Protein AF-A0A095ZCX9-F1 (afdb_monomer_lite)

Radius of gyration: 14.46 Å; chains: 1; bounding box: 47×21×28 Å

Sequence (77 aa):
MKILVEKFEESDETHQSLAEKVGFSRPAITKTFAGNRATTLSELDKIANALGLKLSAVVAEAEYSLRKTPARREENG

pLDDT: mean 90.42, std 12.08, range [49.81, 98.19]

Structure (mmCIF, N/CA/C/O backbone):
data_AF-A0A095ZCX9-F1
#
_entry.id   AF-A0A095ZCX9-F1
#
loop_
_atom_site.group_PDB
_atom_site.id
_atom_site.type_symbol
_atom_site.label_atom_id
_atom_site.label_alt_id
_atom_site.label_comp_id
_atom_site.label_asym_id
_atom_site.label_entity_id
_atom_site.label_seq_id
_atom_site.pdbx_PDB_ins_code
_atom_site.Cartn_x
_atom_site.Cartn_y
_atom_site.Cartn_z
_atom_site.occupancy
_atom_site.B_iso_or_equiv
_atom_site.auth_seq_id
_atom_site.auth_comp_id
_atom_site.auth_asym_id
_atom_site.auth_atom_id
_atom_site.pdbx_PDB_model_num
ATOM 1 N N . MET A 1 1 ? 7.508 3.956 -5.884 1.00 73.06 1 MET A N 1
ATOM 2 C CA . MET A 1 1 ? 6.504 3.627 -4.844 1.00 73.06 1 MET A CA 1
ATOM 3 C C . MET A 1 1 ? 5.813 4.868 -4.290 1.00 73.06 1 MET A C 1
ATOM 5 O O . MET A 1 1 ? 5.036 4.732 -3.354 1.00 73.06 1 MET A O 1
ATOM 9 N N . LYS A 1 2 ? 6.049 6.065 -4.836 1.00 87.44 2 LYS A N 1
ATOM 10 C CA . LYS A 1 2 ? 5.520 7.300 -4.257 1.00 87.44 2 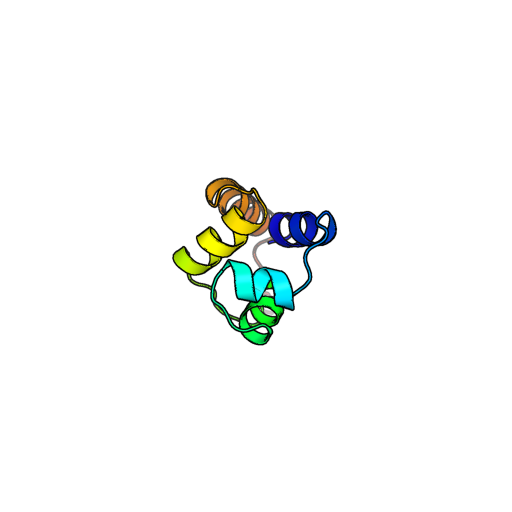LYS A CA 1
ATOM 11 C C . LYS A 1 2 ? 3.985 7.321 -4.338 1.00 87.44 2 LYS A C 1
ATOM 13 O O . LYS A 1 2 ? 3.370 7.580 -3.320 1.00 87.44 2 LYS A O 1
ATOM 18 N N . ILE A 1 3 ? 3.382 6.842 -5.428 1.00 93.62 3 ILE A N 1
ATOM 19 C CA . ILE A 1 3 ? 1.922 6.677 -5.551 1.00 93.62 3 ILE A CA 1
ATOM 20 C C . ILE A 1 3 ? 1.315 5.764 -4.473 1.00 93.62 3 ILE A C 1
ATOM 22 O O . ILE A 1 3 ? 0.200 5.993 -4.020 1.00 93.62 3 ILE A O 1
ATOM 26 N N . LEU A 1 4 ? 2.039 4.724 -4.043 1.00 92.25 4 LEU A N 1
ATOM 27 C CA . LEU A 1 4 ? 1.572 3.818 -2.991 1.00 92.25 4 LEU A CA 1
ATOM 28 C C . LEU A 1 4 ? 1.585 4.523 -1.625 1.00 92.25 4 LEU A C 1
ATOM 30 O O . LEU A 1 4 ? 0.649 4.371 -0.847 1.00 92.25 4 LEU A O 1
ATOM 34 N N . VAL A 1 5 ? 2.645 5.294 -1.357 1.00 93.75 5 VAL A N 1
ATOM 35 C CA . VAL A 1 5 ? 2.809 6.092 -0.133 1.00 93.75 5 VAL A CA 1
ATOM 36 C C . VAL A 1 5 ? 1.769 7.209 -0.082 1.00 93.75 5 VAL A C 1
ATOM 38 O O . VAL A 1 5 ? 1.050 7.305 0.901 1.00 93.75 5 VAL A O 1
ATOM 41 N N . GLU A 1 6 ? 1.618 7.978 -1.160 1.00 95.31 6 GLU A N 1
ATOM 42 C CA . GLU A 1 6 ? 0.626 9.053 -1.273 1.00 95.31 6 GLU A CA 1
ATOM 43 C C . GLU A 1 6 ? -0.786 8.518 -1.040 1.00 95.31 6 GLU A C 1
ATOM 45 O O . GLU A 1 6 ? -1.541 9.071 -0.249 1.00 95.31 6 GLU A O 1
ATOM 50 N N . LYS A 1 7 ? -1.134 7.378 -1.652 1.00 96.56 7 LYS A N 1
ATOM 51 C CA . LYS A 1 7 ? -2.458 6.785 -1.455 1.00 96.56 7 LYS A CA 1
ATOM 52 C C . LYS A 1 7 ? -2.699 6.314 -0.024 1.00 96.56 7 LYS A C 1
ATOM 54 O O . LYS A 1 7 ? -3.831 6.369 0.447 1.00 96.56 7 LYS A O 1
ATOM 59 N N . PHE A 1 8 ? -1.657 5.844 0.655 1.00 96.44 8 PHE A N 1
ATOM 60 C CA . PHE A 1 8 ? -1.731 5.507 2.071 1.00 96.44 8 PHE A CA 1
ATOM 61 C C . PHE A 1 8 ? -1.913 6.762 2.938 1.00 96.44 8 PHE A C 1
ATOM 63 O O . PHE A 1 8 ? -2.768 6.757 3.817 1.00 96.44 8 PHE A O 1
ATOM 70 N N . GLU A 1 9 ? -1.187 7.846 2.657 1.00 96.00 9 GLU A N 1
ATOM 71 C CA . GLU A 1 9 ? -1.301 9.131 3.369 1.00 96.00 9 GLU A CA 1
ATOM 72 C C . GLU A 1 9 ? -2.651 9.837 3.146 1.00 96.00 9 GLU A C 1
ATOM 74 O O . GLU A 1 9 ? -3.138 10.527 4.035 1.00 96.00 9 GLU A O 1
ATOM 79 N N . GLU A 1 10 ? -3.278 9.644 1.983 1.00 96.88 10 GLU A N 1
ATOM 80 C CA . GLU A 1 10 ? -4.636 10.119 1.673 1.00 96.88 10 GLU A CA 1
ATOM 81 C C . GLU A 1 10 ? -5.751 9.279 2.319 1.00 96.88 10 GLU A C 1
ATOM 83 O O . GLU A 1 10 ? -6.926 9.636 2.220 1.00 96.88 10 GLU A O 1
ATOM 88 N N . SER A 1 11 ? -5.414 8.129 2.904 1.00 94.81 11 SER A N 1
ATOM 89 C CA . SER A 1 11 ? -6.381 7.214 3.508 1.00 94.81 11 SER A CA 1
ATOM 90 C C . SER A 1 11 ? -6.455 7.382 5.025 1.00 94.81 11 SER A C 1
ATOM 92 O O . SER A 1 11 ? -5.499 7.819 5.656 1.00 94.81 11 SER A O 1
ATOM 94 N N . ASP A 1 12 ? -7.555 6.932 5.629 1.00 95.31 12 ASP A N 1
ATOM 95 C CA . ASP A 1 12 ? -7.685 6.829 7.091 1.00 95.31 12 ASP A CA 1
ATOM 96 C C . ASP A 1 12 ? -7.004 5.563 7.666 1.00 95.31 12 ASP A C 1
ATOM 98 O O . ASP A 1 12 ? -7.198 5.204 8.831 1.00 95.31 12 ASP A O 1
ATOM 102 N N . GLU A 1 13 ? -6.231 4.834 6.853 1.00 95.38 13 GLU A N 1
ATOM 103 C CA . GLU A 1 13 ? -5.582 3.592 7.266 1.00 95.38 13 GLU A CA 1
ATOM 104 C C . GLU A 1 13 ? -4.345 3.871 8.131 1.00 95.38 13 GLU A C 1
ATOM 106 O O . GLU A 1 13 ? -3.514 4.736 7.862 1.00 95.38 13 GLU A O 1
ATOM 111 N N . THR A 1 14 ? -4.154 3.044 9.153 1.00 97.38 14 THR A N 1
ATOM 112 C CA . THR A 1 14 ? -2.883 2.948 9.869 1.00 97.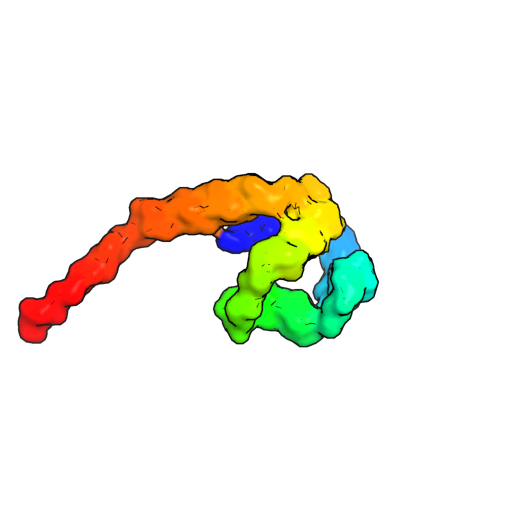38 14 THR A CA 1
ATOM 113 C C . THR A 1 14 ? -2.053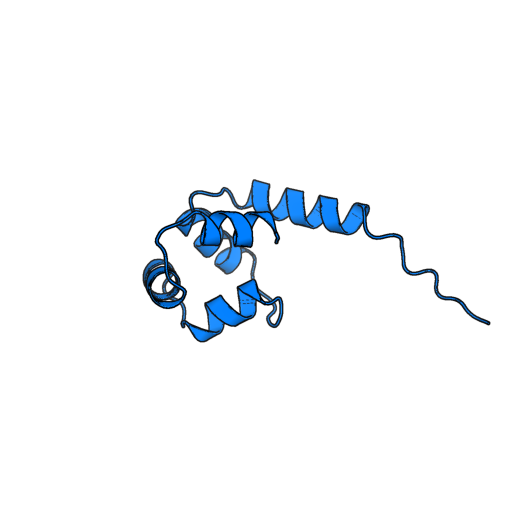 1.800 9.299 1.00 97.38 14 THR A C 1
ATOM 115 O O . THR A 1 14 ? -2.558 0.885 8.650 1.00 97.38 14 THR A O 1
ATOM 118 N N . HIS A 1 15 ? -0.761 1.761 9.629 1.00 97.69 15 HIS A N 1
ATOM 119 C CA . HIS A 1 15 ? 0.075 0.599 9.307 1.00 97.69 15 HIS A CA 1
ATOM 120 C C . HIS A 1 15 ? -0.475 -0.710 9.900 1.00 97.69 15 HIS A C 1
ATOM 122 O O . HIS A 1 15 ? -0.211 -1.776 9.353 1.00 97.69 15 HIS A O 1
ATOM 128 N N . GLN A 1 16 ? -1.189 -0.637 11.030 1.00 98.19 16 GLN A N 1
ATOM 129 C CA . GLN A 1 16 ? -1.792 -1.801 11.675 1.00 98.19 16 GLN A CA 1
ATOM 130 C C . GLN A 1 16 ? -3.055 -2.254 10.931 1.00 98.19 16 GLN A C 1
ATOM 132 O O . GLN A 1 16 ? -3.146 -3.426 10.579 1.00 98.19 16 GLN A O 1
ATOM 137 N N . SER A 1 17 ? -3.979 -1.336 10.632 1.00 98.12 17 SER A N 1
ATOM 138 C CA . SER A 1 17 ? -5.231 -1.673 9.938 1.00 98.12 17 SER A CA 1
ATOM 139 C C . SER A 1 17 ? -4.976 -2.181 8.520 1.00 98.12 17 SER A C 1
ATOM 141 O O . SER A 1 17 ? -5.543 -3.194 8.113 1.00 98.12 17 SER A O 1
ATOM 143 N N . LEU A 1 18 ? -4.027 -1.572 7.801 1.00 98.00 18 LEU A N 1
ATOM 144 C CA . LEU A 1 18 ? -3.615 -2.060 6.488 1.00 98.00 18 LEU A CA 1
ATOM 145 C C . LEU A 1 18 ? -3.018 -3.469 6.578 1.00 98.00 18 LEU A C 1
ATOM 147 O O . LEU A 1 18 ? -3.340 -4.314 5.747 1.00 98.00 18 LEU A O 1
ATOM 151 N N . ALA A 1 19 ? -2.178 -3.737 7.585 1.00 98.12 19 ALA A N 1
ATOM 152 C CA . ALA A 1 19 ? -1.578 -5.053 7.795 1.00 98.12 19 ALA A CA 1
ATOM 153 C C . ALA A 1 19 ? -2.643 -6.133 8.032 1.00 98.12 19 ALA A C 1
ATOM 155 O O . ALA A 1 19 ? -2.592 -7.187 7.398 1.00 98.12 19 ALA A O 1
ATOM 156 N N . GLU A 1 20 ? -3.635 -5.850 8.877 1.00 98.12 20 GLU A N 1
ATOM 157 C CA . GLU A 1 20 ? -4.771 -6.741 9.134 1.00 98.12 20 GLU A CA 1
ATOM 158 C C . GLU A 1 20 ? -5.578 -7.006 7.859 1.00 98.12 20 GLU A C 1
ATOM 160 O O . GLU A 1 20 ? -5.858 -8.159 7.531 1.00 98.12 20 GLU A O 1
ATOM 165 N N . LYS A 1 21 ? -5.867 -5.955 7.085 1.00 97.50 21 LYS A N 1
ATOM 166 C CA . LYS A 1 21 ? -6.643 -6.026 5.839 1.00 97.50 21 LYS A CA 1
ATOM 167 C C . LYS A 1 21 ? -6.002 -6.917 4.775 1.00 97.50 21 LYS A C 1
ATOM 169 O O . LYS A 1 21 ? -6.710 -7.606 4.045 1.00 97.50 21 LYS A O 1
ATOM 174 N N . VAL A 1 22 ? -4.671 -6.915 4.679 1.00 97.25 22 VAL A N 1
ATOM 175 C CA . VAL A 1 22 ? -3.932 -7.718 3.684 1.00 97.25 22 VAL A CA 1
ATOM 176 C C . VAL A 1 22 ? -3.384 -9.038 4.236 1.00 97.25 22 VAL A C 1
ATOM 178 O O . VAL A 1 22 ? -2.818 -9.831 3.477 1.00 97.25 22 VAL A O 1
ATOM 181 N N . GLY A 1 23 ? -3.549 -9.289 5.538 1.00 97.69 23 GLY A N 1
ATOM 182 C CA . GLY A 1 23 ? -3.044 -10.481 6.218 1.00 97.69 23 GLY A CA 1
ATOM 183 C C . GLY A 1 23 ? -1.522 -10.499 6.399 1.00 97.69 23 GLY A C 1
ATOM 184 O O . GLY A 1 23 ? -0.914 -11.567 6.340 1.00 97.69 23 GLY A O 1
ATOM 185 N N . PHE A 1 24 ? -0.892 -9.337 6.587 1.00 97.06 24 PHE A N 1
ATOM 186 C CA . PHE A 1 24 ? 0.546 -9.199 6.852 1.00 97.06 24 PHE A CA 1
ATOM 187 C C . PHE A 1 24 ? 0.816 -8.733 8.282 1.00 97.06 24 PHE A C 1
ATOM 189 O O . PHE A 1 24 ? -0.077 -8.320 9.013 1.00 97.06 24 PHE A O 1
ATOM 196 N N . SER A 1 25 ? 2.083 -8.784 8.696 1.00 97.50 25 SER A N 1
ATOM 197 C CA . SER A 1 25 ? 2.499 -8.163 9.951 1.00 97.50 25 SER A CA 1
ATOM 198 C C . SER A 1 25 ? 2.686 -6.654 9.770 1.00 97.50 25 SER A C 1
ATOM 200 O O . SER A 1 25 ? 3.139 -6.187 8.722 1.00 97.50 25 SER A O 1
ATOM 202 N N . ARG A 1 26 ? 2.414 -5.864 10.813 1.00 97.75 26 ARG A N 1
ATOM 203 C CA . ARG A 1 26 ? 2.694 -4.418 10.794 1.00 97.75 26 ARG A CA 1
ATOM 204 C C . ARG A 1 26 ? 4.150 -4.095 10.404 1.00 97.75 26 ARG A C 1
ATOM 206 O O . ARG A 1 26 ? 4.341 -3.232 9.548 1.00 97.75 26 ARG A O 1
ATOM 213 N N . PRO A 1 27 ? 5.187 -4.790 10.927 1.00 97.31 27 PRO A N 1
ATOM 214 C CA . PRO A 1 27 ? 6.563 -4.571 10.477 1.00 97.31 27 PRO A CA 1
ATOM 215 C C . PRO A 1 27 ? 6.788 -4.854 8.987 1.00 97.31 27 PRO A C 1
ATOM 217 O O . PRO A 1 27 ? 7.613 -4.183 8.368 1.00 97.31 27 PRO A O 1
ATOM 220 N N . ALA A 1 28 ? 6.080 -5.829 8.404 1.00 96.06 28 ALA A N 1
ATOM 221 C CA . ALA A 1 28 ? 6.150 -6.111 6.974 1.00 96.06 28 ALA A CA 1
ATOM 222 C C . ALA A 1 28 ? 5.642 -4.923 6.144 1.00 96.06 28 ALA A C 1
ATOM 224 O O . ALA A 1 28 ? 6.330 -4.536 5.201 1.00 96.06 28 ALA A O 1
ATOM 225 N N . ILE A 1 29 ? 4.521 -4.305 6.538 1.00 96.81 29 ILE A N 1
ATOM 226 C CA . ILE A 1 29 ? 4.009 -3.076 5.911 1.00 96.81 29 ILE A CA 1
ATOM 227 C C . ILE A 1 29 ? 5.026 -1.943 6.059 1.00 96.81 29 ILE A C 1
ATOM 229 O O . ILE A 1 29 ? 5.508 -1.426 5.057 1.00 96.81 29 ILE A O 1
ATOM 233 N N . THR A 1 30 ? 5.442 -1.603 7.282 1.00 96.12 30 THR A N 1
ATOM 234 C CA . THR A 1 30 ? 6.372 -0.480 7.508 1.00 96.12 30 THR A CA 1
ATOM 235 C C . THR A 1 30 ? 7.669 -0.622 6.703 1.00 96.12 30 THR A C 1
ATOM 237 O O . THR A 1 30 ? 8.138 0.347 6.109 1.00 96.12 30 THR A O 1
ATOM 240 N N . LYS A 1 31 ? 8.246 -1.830 6.620 1.00 95.50 31 LYS A N 1
ATOM 241 C CA . LYS A 1 31 ? 9.465 -2.066 5.827 1.00 95.50 31 LYS A CA 1
ATOM 242 C C . LYS A 1 31 ? 9.230 -1.971 4.319 1.00 95.50 31 LYS A C 1
ATOM 244 O O . LYS A 1 31 ? 10.133 -1.516 3.623 1.00 95.50 31 LYS A O 1
ATOM 249 N N . THR A 1 32 ? 8.061 -2.380 3.822 1.00 94.25 32 THR A N 1
ATOM 250 C CA . THR A 1 32 ? 7.687 -2.212 2.409 1.00 94.25 32 THR A CA 1
ATOM 251 C C . THR A 1 32 ? 7.606 -0.729 2.044 1.00 94.25 32 THR A C 1
ATOM 253 O O . THR A 1 32 ? 8.254 -0.316 1.087 1.00 94.25 32 THR A O 1
ATOM 256 N N . PHE A 1 33 ? 6.913 0.088 2.843 1.00 93.19 33 PHE A N 1
ATOM 257 C CA . PHE A 1 33 ? 6.794 1.533 2.592 1.00 93.19 33 PHE A CA 1
ATOM 258 C C . PHE A 1 33 ? 8.137 2.267 2.711 1.00 93.19 33 PHE A C 1
ATOM 260 O O . PHE A 1 33 ? 8.411 3.181 1.940 1.00 93.19 33 PHE A O 1
ATOM 267 N N . ALA A 1 34 ? 9.016 1.818 3.610 1.00 92.12 34 ALA A N 1
ATOM 268 C CA . ALA A 1 34 ? 10.370 2.354 3.736 1.00 92.12 34 ALA A CA 1
ATOM 269 C C . ALA A 1 34 ? 11.344 1.88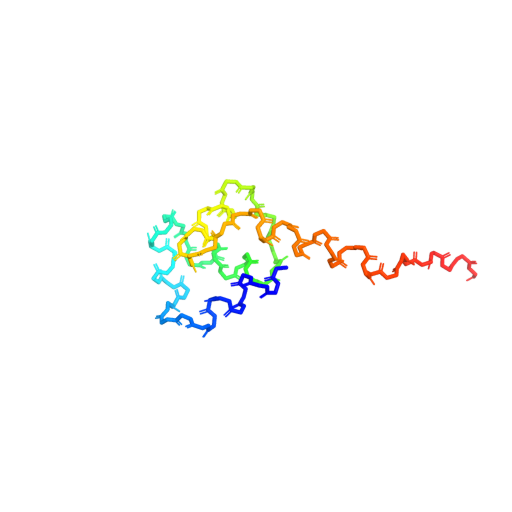0 2.634 1.00 92.12 34 ALA A C 1
ATOM 271 O O . ALA A 1 34 ? 12.494 2.306 2.625 1.00 92.12 34 ALA A O 1
ATOM 272 N N . GLY A 1 35 ? 10.942 0.956 1.751 1.00 90.19 35 GLY A N 1
ATOM 273 C CA . GLY A 1 35 ? 11.841 0.350 0.759 1.00 90.19 35 GLY A CA 1
ATOM 274 C C . GLY A 1 35 ? 12.921 -0.567 1.355 1.00 90.19 35 GLY A C 1
ATOM 275 O O . GLY A 1 35 ? 13.822 -1.003 0.646 1.00 90.19 35 GLY A O 1
ATOM 276 N N . ASN A 1 36 ? 12.815 -0.918 2.639 1.00 92.69 36 ASN A N 1
ATOM 277 C CA . ASN A 1 36 ? 13.795 -1.717 3.388 1.00 92.69 36 ASN A CA 1
ATOM 278 C C . ASN A 1 36 ? 13.537 -3.231 3.293 1.00 92.69 36 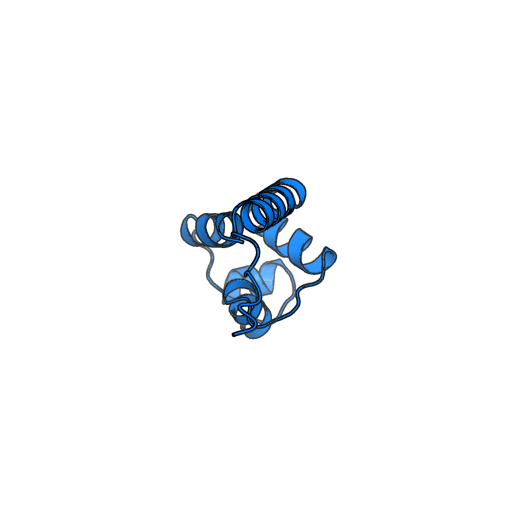ASN A C 1
ATOM 280 O O . ASN A 1 36 ? 14.011 -4.016 4.119 1.00 92.69 36 ASN A O 1
ATOM 284 N N . ARG A 1 37 ? 12.717 -3.647 2.328 1.00 90.19 37 ARG A N 1
ATOM 285 C CA . ARG A 1 37 ? 12.318 -5.034 2.116 1.00 90.19 37 ARG A CA 1
ATOM 286 C C . ARG A 1 37 ? 11.969 -5.268 0.651 1.00 90.19 37 ARG A C 1
ATOM 288 O O . ARG A 1 37 ? 11.147 -4.551 0.083 1.00 90.19 37 ARG A O 1
ATOM 295 N N . ALA A 1 38 ? 12.498 -6.355 0.092 1.00 89.06 38 ALA A N 1
ATOM 296 C CA . ALA A 1 38 ? 11.997 -6.903 -1.161 1.00 89.06 38 ALA A CA 1
ATOM 297 C C . ALA A 1 38 ? 10.550 -7.385 -0.967 1.00 89.06 38 ALA A C 1
ATOM 299 O O . ALA A 1 38 ? 10.278 -8.253 -0.136 1.00 89.06 38 ALA A O 1
ATOM 300 N N . THR A 1 39 ? 9.627 -6.779 -1.709 1.00 91.88 39 THR A N 1
ATOM 301 C CA . THR A 1 39 ? 8.196 -7.097 -1.676 1.00 91.88 39 THR A CA 1
ATOM 302 C C . THR A 1 39 ? 7.853 -7.832 -2.962 1.00 91.88 39 THR A C 1
ATOM 304 O O . THR A 1 39 ? 8.209 -7.370 -4.047 1.00 91.88 39 THR A O 1
ATOM 307 N N . THR A 1 40 ? 7.207 -8.992 -2.861 1.00 94.62 40 THR A N 1
ATOM 308 C CA . THR A 1 40 ? 6.815 -9.753 -4.057 1.00 94.62 40 THR A CA 1
ATOM 309 C C . THR A 1 40 ? 5.692 -9.039 -4.814 1.00 94.62 40 THR A C 1
ATOM 311 O O . THR A 1 40 ? 4.951 -8.247 -4.232 1.00 94.62 40 THR A O 1
ATOM 314 N N . LEU A 1 41 ? 5.506 -9.351 -6.102 1.00 94.50 41 LEU A N 1
ATOM 315 C CA . LEU A 1 41 ? 4.393 -8.785 -6.878 1.00 94.50 41 LEU A CA 1
ATOM 316 C C . LEU A 1 41 ? 3.025 -9.127 -6.274 1.00 94.50 41 LEU A C 1
ATOM 318 O O . LEU A 1 41 ? 2.143 -8.279 -6.268 1.00 94.50 41 LEU A O 1
ATOM 322 N N . SER A 1 42 ? 2.861 -10.333 -5.721 1.00 96.19 42 SER A N 1
ATOM 323 C CA . SER A 1 42 ? 1.610 -10.735 -5.064 1.00 96.19 42 SER A CA 1
ATOM 324 C C . SER A 1 42 ? 1.335 -9.921 -3.797 1.00 96.19 42 SER A C 1
ATOM 326 O O . SER A 1 42 ? 0.200 -9.529 -3.537 1.00 96.19 42 SER A O 1
ATOM 328 N N . GLU A 1 43 ? 2.369 -9.629 -3.007 1.00 95.88 43 GLU A N 1
ATOM 329 C CA . GLU A 1 43 ? 2.222 -8.786 -1.820 1.00 95.88 43 GLU A CA 1
ATOM 330 C C . GLU A 1 43 ? 1.952 -7.331 -2.188 1.00 95.88 43 GLU A C 1
ATOM 332 O O . GLU A 1 43 ? 1.103 -6.690 -1.570 1.00 95.88 43 GLU A O 1
ATOM 337 N N . LEU A 1 44 ? 2.636 -6.828 -3.217 1.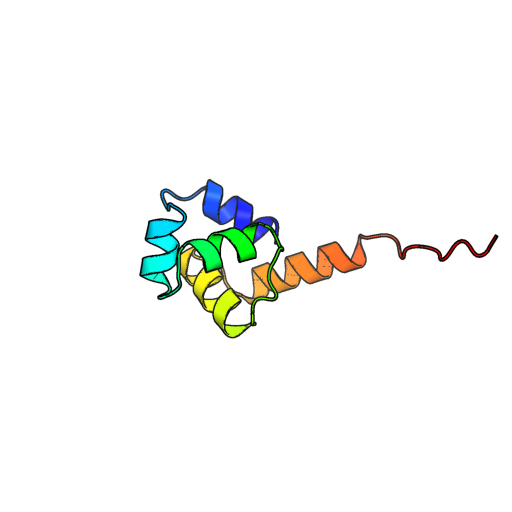00 95.62 44 LEU A N 1
ATOM 338 C CA . LEU A 1 44 ? 2.427 -5.478 -3.722 1.00 95.62 44 LEU A CA 1
ATOM 339 C C . LEU A 1 44 ? 1.010 -5.303 -4.281 1.00 95.62 44 LEU A C 1
ATOM 341 O O . LEU A 1 44 ? 0.388 -4.278 -4.022 1.00 95.62 44 LEU A O 1
ATOM 345 N N . ASP A 1 45 ? 0.482 -6.308 -4.983 1.00 97.69 45 ASP A N 1
ATOM 346 C CA . ASP A 1 45 ? -0.892 -6.318 -5.492 1.00 97.69 45 ASP A CA 1
ATOM 347 C C . ASP A 1 45 ? -1.919 -6.237 -4.358 1.00 97.69 45 ASP A C 1
ATOM 349 O O . ASP A 1 45 ? -2.821 -5.404 -4.393 1.00 97.69 45 ASP A O 1
ATOM 353 N N . LYS A 1 46 ? -1.746 -7.033 -3.295 1.00 98.06 46 LYS A N 1
ATOM 354 C CA . LYS A 1 46 ? -2.627 -6.982 -2.117 1.00 98.06 46 LYS A CA 1
ATOM 355 C C . LYS A 1 46 ? -2.628 -5.604 -1.457 1.00 98.06 46 LYS A C 1
ATOM 357 O O . LYS A 1 46 ? -3.698 -5.087 -1.144 1.00 98.06 46 LYS A O 1
ATOM 362 N N . ILE A 1 47 ? -1.450 -5.008 -1.266 1.00 96.94 47 ILE A N 1
ATOM 363 C CA . ILE A 1 47 ? -1.316 -3.677 -0.656 1.00 96.94 47 ILE A CA 1
ATOM 364 C C . ILE A 1 47 ? -1.936 -2.604 -1.560 1.00 96.94 47 ILE A C 1
ATOM 366 O O . ILE A 1 47 ? -2.695 -1.768 -1.077 1.00 96.94 47 ILE A O 1
ATOM 370 N N . ALA A 1 48 ? -1.667 -2.647 -2.868 1.00 96.88 48 ALA A N 1
ATOM 371 C CA . ALA A 1 48 ? -2.232 -1.707 -3.832 1.00 96.88 48 ALA A CA 1
ATOM 372 C C . ALA A 1 48 ? -3.765 -1.782 -3.858 1.00 96.88 48 ALA A C 1
ATOM 374 O O . ALA A 1 48 ? -4.430 -0.761 -3.683 1.00 96.88 48 ALA A O 1
ATOM 375 N N . ASN A 1 49 ? -4.327 -2.988 -3.985 1.00 97.75 49 ASN A N 1
ATOM 376 C CA . ASN A 1 49 ? -5.775 -3.193 -4.008 1.00 97.75 49 ASN A CA 1
ATOM 377 C C . ASN A 1 49 ? -6.436 -2.741 -2.697 1.00 97.75 49 ASN A C 1
ATOM 379 O O . ASN A 1 49 ? -7.496 -2.118 -2.731 1.00 97.75 49 ASN A O 1
ATOM 383 N N . ALA A 1 50 ? -5.799 -2.984 -1.546 1.00 97.44 50 ALA A N 1
ATOM 384 C CA . ALA A 1 50 ? -6.294 -2.527 -0.245 1.00 97.44 50 ALA A CA 1
ATOM 385 C C . ALA A 1 50 ? -6.387 -0.995 -0.123 1.00 97.44 50 ALA A C 1
ATOM 387 O O . ALA A 1 50 ? -7.222 -0.504 0.641 1.00 97.44 50 ALA A O 1
ATOM 388 N N . LEU A 1 51 ? -5.574 -0.267 -0.897 1.00 96.62 51 LEU A N 1
ATOM 389 C CA . LEU A 1 51 ? -5.562 1.195 -1.013 1.00 96.62 51 LEU A CA 1
ATOM 390 C C . LEU A 1 51 ? -6.351 1.715 -2.232 1.00 96.62 51 LEU A C 1
ATOM 392 O O . LEU A 1 51 ? -6.324 2.907 -2.532 1.00 96.62 51 LEU A O 1
ATOM 396 N N . GLY A 1 52 ? -7.061 0.840 -2.952 1.00 96.69 52 GLY A N 1
ATOM 397 C CA . GLY A 1 52 ? -7.859 1.214 -4.123 1.00 96.69 52 GLY A CA 1
ATOM 398 C C . GLY A 1 52 ? -7.042 1.487 -5.391 1.00 96.69 52 GLY A C 1
ATOM 399 O O . GLY A 1 52 ? -7.532 2.137 -6.314 1.00 96.69 52 GLY A O 1
ATOM 400 N N . LEU A 1 53 ? -5.803 1.000 -5.460 1.00 97.12 53 LEU A N 1
ATOM 401 C CA . LEU A 1 53 ? -4.938 1.096 -6.634 1.00 97.12 53 LEU A CA 1
ATOM 402 C C . LEU A 1 53 ? -4.897 -0.225 -7.399 1.00 97.12 53 LEU A C 1
ATOM 404 O O . LEU A 1 53 ? -4.893 -1.303 -6.816 1.00 97.12 53 LEU A O 1
ATOM 408 N N . LYS A 1 54 ? -4.751 -0.134 -8.724 1.00 97.12 54 LYS A N 1
ATOM 409 C CA . LYS A 1 54 ? -4.354 -1.282 -9.549 1.00 97.12 54 LYS A CA 1
ATOM 410 C C . LYS A 1 54 ? -2.842 -1.472 -9.466 1.00 97.12 54 LYS A C 1
ATOM 412 O O . LYS A 1 54 ? -2.106 -0.493 -9.611 1.00 97.12 54 LYS A O 1
ATOM 417 N N . LEU A 1 55 ? -2.370 -2.719 -9.374 1.00 96.12 55 LEU A N 1
ATOM 418 C CA . LEU A 1 55 ? -0.935 -3.041 -9.429 1.00 96.12 55 LEU A CA 1
ATOM 419 C C . LEU A 1 55 ? -0.231 -2.385 -10.628 1.00 96.12 55 LEU A C 1
ATOM 421 O O . LEU A 1 55 ? 0.869 -1.857 -10.486 1.00 96.12 55 LEU A O 1
ATOM 425 N N . SER A 1 56 ? -0.884 -2.351 -11.793 1.00 96.69 56 SER A N 1
ATOM 426 C CA . SER A 1 56 ? -0.332 -1.746 -13.011 1.00 96.69 56 SER A CA 1
ATOM 427 C C . SER A 1 56 ? 0.029 -0.266 -12.848 1.00 96.69 56 SER A C 1
ATOM 429 O O . SER A 1 56 ? 1.013 0.178 -13.427 1.00 96.69 56 SER A O 1
ATOM 431 N N . ALA A 1 57 ? -0.731 0.497 -12.054 1.00 95.44 57 ALA A N 1
ATOM 432 C CA . ALA A 1 57 ? -0.435 1.906 -11.794 1.00 95.44 57 ALA A CA 1
ATOM 433 C C . ALA A 1 57 ? 0.828 2.062 -10.934 1.00 95.44 57 ALA A C 1
ATOM 435 O O . ALA A 1 57 ? 1.676 2.906 -11.218 1.00 95.44 57 ALA A O 1
ATOM 436 N N . VAL A 1 58 ? 0.985 1.198 -9.926 1.00 94.44 58 VAL A N 1
ATOM 437 C CA . VAL A 1 58 ? 2.165 1.176 -9.050 1.00 94.44 58 VAL A CA 1
ATOM 438 C C . VAL A 1 58 ? 3.420 0.780 -9.832 1.00 94.44 58 VAL A C 1
ATOM 440 O O . VAL A 1 58 ? 4.464 1.416 -9.692 1.00 94.44 58 VAL A O 1
ATOM 443 N N . VAL A 1 59 ? 3.320 -0.240 -10.690 1.00 94.19 59 VAL A N 1
ATOM 444 C CA . VAL A 1 59 ? 4.438 -0.699 -11.530 1.00 94.19 59 VAL A CA 1
ATOM 445 C C . VAL A 1 59 ? 4.826 0.357 -12.565 1.00 94.19 59 VAL A C 1
ATOM 447 O O . VAL A 1 59 ? 6.010 0.655 -12.697 1.00 94.19 59 VAL A O 1
ATOM 450 N N . ALA A 1 60 ? 3.858 0.983 -13.242 1.00 94.06 60 ALA A N 1
ATOM 451 C CA . ALA A 1 60 ? 4.135 2.039 -14.219 1.00 94.06 60 ALA A CA 1
ATOM 452 C C . ALA A 1 60 ? 4.888 3.229 -13.596 1.00 94.06 60 ALA A C 1
ATOM 454 O O . ALA A 1 60 ? 5.816 3.769 -14.199 1.00 94.06 60 ALA A O 1
ATOM 455 N N . GLU A 1 61 ? 4.534 3.616 -12.368 1.00 93.25 61 GLU A N 1
ATOM 456 C CA . GLU A 1 61 ? 5.236 4.670 -11.633 1.00 93.25 61 GLU A CA 1
ATOM 457 C C . GLU A 1 61 ? 6.666 4.263 -11.242 1.00 93.25 61 GLU A C 1
ATOM 459 O O . GLU A 1 61 ? 7.604 5.061 -11.367 1.00 93.25 61 GLU A O 1
ATOM 464 N N . ALA A 1 62 ? 6.859 3.013 -10.815 1.00 89.94 62 ALA A N 1
ATOM 465 C CA . ALA A 1 62 ? 8.184 2.479 -10.523 1.00 89.94 62 ALA A CA 1
ATOM 466 C C . ALA A 1 62 ? 9.073 2.463 -11.779 1.00 89.94 62 ALA A C 1
ATOM 468 O O . ALA A 1 62 ? 10.198 2.964 -11.737 1.00 89.94 62 ALA A O 1
ATOM 469 N N . GLU A 1 63 ? 8.559 1.977 -12.912 1.00 91.69 63 GLU A N 1
ATOM 470 C CA . GLU A 1 63 ? 9.272 1.989 -14.196 1.00 91.69 63 GLU A CA 1
ATOM 471 C C . GLU A 1 63 ? 9.630 3.408 -14.646 1.00 91.69 63 GLU A C 1
ATOM 473 O O . GLU A 1 63 ? 10.758 3.671 -15.068 1.00 91.69 63 GLU A O 1
ATOM 478 N N . TYR A 1 64 ? 8.687 4.344 -14.535 1.00 91.88 64 TYR A N 1
ATOM 479 C CA . TYR A 1 64 ? 8.921 5.746 -14.861 1.00 91.88 64 TYR A CA 1
ATOM 480 C C . TYR A 1 64 ? 10.036 6.360 -14.007 1.00 91.88 64 TYR A C 1
ATOM 482 O O . TYR A 1 64 ? 10.915 7.052 -14.525 1.00 91.88 64 TYR A O 1
ATOM 490 N N . SER A 1 65 ? 10.034 6.066 -12.706 1.00 88.75 65 SER A N 1
ATOM 491 C CA . SER A 1 65 ? 11.054 6.538 -11.764 1.00 88.75 65 SER A CA 1
ATOM 492 C C . SER A 1 65 ? 12.441 5.981 -12.100 1.00 88.75 65 SER A C 1
ATOM 494 O O . SER A 1 65 ? 13.432 6.715 -12.067 1.00 88.75 65 SER A O 1
ATOM 496 N N . LEU A 1 66 ? 12.513 4.709 -12.508 1.00 88.00 66 LEU A N 1
ATOM 497 C CA . LEU A 1 66 ? 13.756 4.079 -12.963 1.00 88.00 66 LEU A CA 1
ATOM 498 C C . LEU A 1 66 ? 14.296 4.735 -14.240 1.00 88.00 66 LEU A C 1
ATOM 500 O O . LEU A 1 66 ? 15.490 4.995 -14.328 1.00 88.00 66 LEU A O 1
ATOM 504 N N . ARG A 1 67 ? 13.429 5.076 -15.203 1.00 88.50 67 ARG A N 1
ATOM 505 C CA . ARG A 1 67 ? 13.833 5.754 -16.453 1.00 88.50 67 ARG A CA 1
ATOM 506 C C . ARG A 1 67 ? 14.310 7.191 -16.242 1.00 88.50 67 ARG A C 1
ATOM 508 O O . ARG A 1 67 ? 15.082 7.697 -17.050 1.00 88.50 67 ARG A O 1
ATOM 515 N N . LYS A 1 68 ? 13.826 7.859 -15.194 1.00 82.62 68 LYS A N 1
ATOM 516 C CA . LYS A 1 68 ? 14.198 9.242 -14.859 1.00 82.62 68 LYS A CA 1
ATOM 517 C C . LYS A 1 68 ? 15.447 9.365 -14.004 1.00 82.62 68 LYS A C 1
ATOM 519 O O . LYS A 1 68 ? 16.011 10.454 -13.929 1.00 82.62 68 LYS A O 1
ATOM 524 N N . THR A 1 69 ? 15.864 8.287 -13.354 1.00 71.44 69 THR A N 1
ATOM 525 C CA . THR A 1 69 ? 17.116 8.288 -12.607 1.00 71.44 69 THR A CA 1
ATOM 526 C C . THR A 1 69 ? 18.254 8.298 -13.630 1.00 71.44 69 THR A C 1
ATOM 528 O O . THR A 1 69 ? 18.345 7.350 -14.414 1.00 71.44 69 THR A O 1
ATOM 531 N N . PRO A 1 70 ? 19.097 9.348 -13.698 1.00 63.25 70 PRO A N 1
ATOM 532 C CA . PRO A 1 70 ? 20.238 9.330 -14.601 1.00 63.25 70 PRO A CA 1
ATOM 533 C C . PRO A 1 70 ? 21.085 8.106 -14.259 1.00 63.25 70 PRO A C 1
ATOM 535 O O . PRO A 1 70 ? 21.372 7.864 -13.084 1.00 63.25 70 PRO A O 1
ATOM 538 N N . ALA A 1 71 ? 21.443 7.317 -15.276 1.00 64.00 71 ALA A N 1
ATOM 539 C CA . ALA A 1 71 ? 22.354 6.197 -15.099 1.00 64.00 71 ALA A CA 1
ATOM 540 C C . ALA A 1 71 ? 23.578 6.722 -14.349 1.00 64.00 71 ALA A C 1
ATOM 542 O O . ALA A 1 71 ? 24.217 7.674 -14.807 1.00 64.00 71 ALA A O 1
ATOM 543 N N . ARG A 1 72 ? 23.843 6.161 -13.164 1.00 61.50 72 ARG A N 1
ATOM 544 C CA . ARG A 1 72 ? 25.022 6.488 -12.368 1.00 61.50 72 ARG A CA 1
ATOM 545 C C . ARG A 1 72 ? 26.208 6.241 -13.297 1.00 61.50 72 ARG A C 1
ATOM 547 O O . ARG A 1 72 ? 26.484 5.092 -13.629 1.00 61.50 72 ARG A O 1
ATOM 554 N N . ARG A 1 73 ? 26.816 7.308 -13.824 1.00 58.22 73 ARG A N 1
ATOM 555 C CA . ARG A 1 73 ? 28.057 7.176 -14.579 1.00 58.22 73 ARG A CA 1
ATOM 556 C C . ARG A 1 73 ? 29.044 6.616 -13.573 1.00 58.22 73 ARG A C 1
ATOM 558 O O . ARG A 1 73 ? 29.270 7.236 -12.538 1.00 58.22 73 ARG A O 1
ATOM 565 N N . GLU A 1 74 ? 29.530 5.412 -13.828 1.00 57.56 74 GLU A N 1
ATOM 566 C CA . GLU A 1 74 ? 30.729 4.932 -13.166 1.00 57.56 74 GLU A CA 1
ATOM 567 C C . GLU A 1 74 ? 31.838 5.902 -13.574 1.00 57.56 74 GLU A C 1
ATOM 569 O O . GLU A 1 74 ? 32.366 5.848 -14.685 1.00 57.56 74 GLU A O 1
ATOM 574 N N . GLU A 1 75 ? 32.096 6.888 -12.717 1.00 54.66 75 GLU A N 1
ATOM 575 C CA . GLU A 1 75 ? 33.297 7.702 -12.791 1.00 54.66 75 GLU A CA 1
ATOM 576 C C . GLU A 1 75 ? 34.457 6.784 -12.409 1.00 54.66 75 GLU A C 1
ATOM 578 O O . GLU A 1 75 ? 34.806 6.627 -11.243 1.00 54.66 75 GLU A O 1
ATOM 583 N N . ASN A 1 76 ? 35.001 6.104 -13.417 1.00 54.84 76 ASN A N 1
ATOM 584 C CA . ASN A 1 76 ? 36.358 5.590 -13.362 1.00 54.84 76 ASN A CA 1
ATOM 585 C C . ASN A 1 76 ? 37.291 6.795 -13.544 1.00 54.84 76 ASN A C 1
ATOM 587 O O . ASN A 1 76 ? 37.416 7.312 -14.658 1.00 54.84 76 ASN A O 1
ATOM 591 N N . GLY A 1 77 ? 37.897 7.246 -12.446 1.00 49.81 77 GLY A N 1
ATOM 592 C CA . GLY A 1 77 ? 38.923 8.287 -12.392 1.00 49.81 77 GLY A CA 1
ATOM 593 C C . GLY A 1 77 ? 39.774 8.127 -11.147 1.00 49.81 77 GLY A C 1
ATOM 594 O O . GLY A 1 77 ? 39.199 8.260 -10.046 1.00 49.81 77 GLY A O 1
#

Secondary structure (DSSP, 8-state):
-HHHHHHHHTSS--HHHHHHHHT--HHHHHHHHTT-S---HHHHHHHHHHTT--HHHHHHHHHHHHHHSPP------

Foldseek 3Di:
DVVLVVLCVVDPDDLCNLCVQLVHDSVVSVCVSVVVDDDDLVRCQSSQVSSVHHSVVVVVVVVVVVVPPPDPPPPPD